Protein AF-A0A0U1QVW9-F1 (afdb_monomer)

Solvent-accessible surface area (backbone atoms only — not comparable to full-atom values): 8275 Å² total; per-residue (Å²): 130,85,82,80,73,65,95,63,54,74,68,42,51,50,37,59,76,69,67,56,40,46,52,59,38,50,49,52,47,48,41,76,74,69,36,76,34,53,50,41,41,70,47,100,80,70,44,42,22,29,34,63,78,41,46,59,57,96,91,36,74,45,45,89,80,42,68,54,53,72,65,57,38,51,53,54,52,50,52,53,41,46,51,55,50,50,52,47,40,76,78,56,60,67,62,90,87,58,56,83,48,62,66,55,101,85,62,78,51,73,65,58,49,52,53,44,53,50,52,43,48,53,40,47,77,71,66,53,56,80,92,76,51,75,91,66,131

Mean predicted aligned error: 11.58 Å

Secondary structure (DSSP, 8-state):
------SS-HHHHHHHHTT--HHHHHHHHHHHHH--EEEEEE-TTS-EEEETTB-EETTEE--TT-B--HHHHHHHHHHHHHHHHHHHHHHSPPPTTSGGGS--TTPPPHHHHHHHHHHHHHHHHTT--GGGS-S--

Structure (mmCIF, N/CA/C/O backbone):
data_AF-A0A0U1QVW9-F1
#
_entry.id   AF-A0A0U1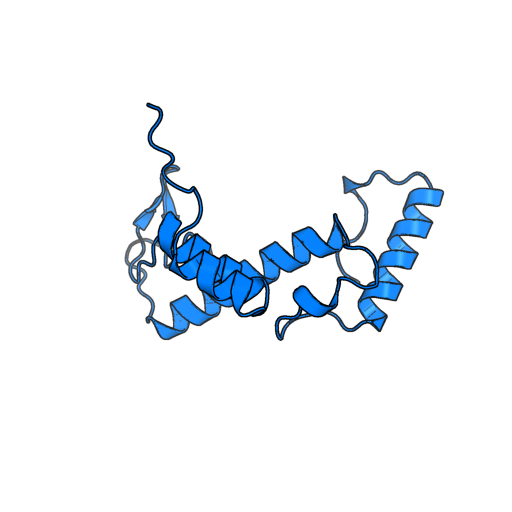QVW9-F1
#
loop_
_atom_site.group_PDB
_atom_site.id
_atom_site.type_symbol
_atom_site.label_atom_id
_atom_site.label_alt_id
_atom_site.label_comp_id
_atom_site.label_asym_id
_atom_site.label_entity_id
_atom_site.label_seq_id
_atom_site.pdbx_PDB_ins_code
_atom_site.Cartn_x
_atom_site.Cartn_y
_atom_site.Cartn_z
_atom_site.occupancy
_atom_site.B_iso_or_equiv
_atom_site.auth_seq_id
_atom_site.auth_comp_id
_atom_site.auth_asym_id
_atom_site.auth_atom_id
_atom_site.pdbx_PDB_model_num
ATOM 1 N N . MET A 1 1 ? 13.218 33.170 0.269 1.00 35.12 1 MET A N 1
ATOM 2 C CA . MET A 1 1 ? 13.861 31.841 0.234 1.00 35.12 1 MET A CA 1
ATOM 3 C C . MET A 1 1 ? 12.756 30.802 0.249 1.00 35.12 1 MET A C 1
ATOM 5 O O . MET A 1 1 ? 11.995 30.773 1.208 1.00 35.12 1 MET A O 1
ATOM 9 N N . ALA A 1 2 ? 12.582 30.040 -0.831 1.00 43.66 2 ALA A N 1
ATOM 10 C CA . ALA A 1 2 ? 11.615 28.948 -0.838 1.00 43.66 2 ALA A CA 1
ATOM 11 C C . ALA A 1 2 ? 12.088 27.888 0.167 1.00 43.66 2 ALA A C 1
ATOM 13 O O . ALA A 1 2 ? 13.219 27.420 0.078 1.00 43.66 2 ALA A O 1
ATOM 14 N N . SER A 1 3 ? 11.252 27.558 1.151 1.00 46.62 3 SER A N 1
ATOM 15 C CA . SER A 1 3 ? 11.508 26.444 2.060 1.00 46.62 3 SER A CA 1
ATOM 16 C C . SER A 1 3 ? 11.512 25.159 1.232 1.00 46.62 3 SER A C 1
ATOM 18 O O . SER A 1 3 ? 10.461 24.692 0.798 1.00 46.62 3 SER A O 1
ATOM 20 N N . THR A 1 4 ? 12.690 24.595 0.975 1.00 48.53 4 THR A N 1
ATOM 21 C CA . THR A 1 4 ? 12.851 23.240 0.442 1.00 48.53 4 THR A CA 1
ATOM 22 C C . THR A 1 4 ? 12.459 22.247 1.534 1.00 48.53 4 THR A C 1
ATOM 24 O O . THR A 1 4 ? 13.296 21.585 2.135 1.00 48.53 4 THR A O 1
ATOM 27 N N . LYS A 1 5 ? 11.156 22.137 1.821 1.00 55.84 5 LYS A N 1
ATOM 28 C CA . LYS A 1 5 ? 10.619 20.925 2.444 1.00 55.84 5 LYS A CA 1
ATOM 29 C C . LYS A 1 5 ? 10.899 19.793 1.462 1.00 55.84 5 LYS A C 1
ATOM 31 O O . LYS A 1 5 ? 10.239 19.697 0.427 1.00 55.84 5 LYS A O 1
ATOM 36 N N . THR A 1 6 ? 11.920 18.988 1.730 1.00 60.12 6 THR A N 1
ATOM 37 C CA . THR A 1 6 ? 12.194 17.783 0.949 1.00 60.12 6 THR A CA 1
ATOM 38 C C . THR A 1 6 ? 10.923 16.933 0.921 1.00 60.12 6 THR A C 1
ATOM 40 O O . THR A 1 6 ? 10.310 16.667 1.953 1.00 60.12 6 THR A O 1
ATOM 43 N N . LYS A 1 7 ? 10.470 16.557 -0.283 1.00 74.75 7 LYS A N 1
ATOM 44 C CA . LYS A 1 7 ? 9.241 15.763 -0.479 1.00 74.75 7 LYS A CA 1
ATOM 45 C C . LYS A 1 7 ? 9.346 14.353 0.131 1.00 74.75 7 LYS A C 1
ATOM 47 O O . LYS A 1 7 ? 8.317 13.723 0.383 1.00 74.75 7 LYS A O 1
ATOM 52 N N . ILE A 1 8 ? 10.582 13.916 0.379 1.00 85.50 8 ILE A N 1
ATOM 53 C CA . ILE A 1 8 ? 11.006 12.627 0.925 1.00 85.50 8 ILE A CA 1
ATOM 54 C C . ILE A 1 8 ? 11.590 12.860 2.329 1.00 85.50 8 ILE A C 1
ATOM 56 O O . ILE A 1 8 ? 12.373 13.797 2.519 1.00 85.50 8 ILE A O 1
ATOM 60 N N . SER A 1 9 ? 11.185 12.049 3.309 1.00 92.19 9 SER A N 1
ATOM 61 C CA . SER A 1 9 ? 11.683 12.135 4.687 1.00 92.19 9 SER A CA 1
ATOM 62 C C . SER A 1 9 ? 13.094 11.563 4.835 1.00 92.19 9 SER A C 1
ATOM 64 O O . SER A 1 9 ? 13.591 10.840 3.971 1.00 92.19 9 SER A O 1
ATOM 66 N N . ALA A 1 10 ? 13.732 11.840 5.976 1.00 92.06 10 ALA A N 1
ATOM 67 C CA . ALA A 1 10 ? 15.014 11.231 6.324 1.00 92.06 10 ALA A CA 1
ATOM 68 C C . ALA A 1 10 ? 14.927 9.698 6.451 1.00 92.06 10 ALA A C 1
ATOM 70 O O . ALA A 1 10 ? 15.887 9.012 6.113 1.00 92.06 10 ALA A O 1
ATOM 71 N N . ALA A 1 11 ? 13.782 9.160 6.893 1.00 91.69 11 ALA A N 1
ATOM 72 C CA . ALA A 1 11 ? 13.568 7.719 7.011 1.00 91.69 11 ALA A CA 1
ATOM 73 C C . ALA A 1 11 ? 13.512 7.054 5.630 1.00 91.69 11 ALA A C 1
ATOM 75 O O . ALA A 1 11 ? 14.258 6.112 5.372 1.00 91.69 11 ALA A O 1
ATOM 76 N N . VAL A 1 12 ? 12.706 7.598 4.713 1.00 92.25 12 VAL A N 1
ATOM 77 C CA . VAL A 1 12 ? 12.627 7.095 3.333 1.00 92.25 12 VAL A CA 1
ATOM 78 C C . VAL A 1 12 ? 13.982 7.225 2.631 1.00 92.25 12 VAL A C 1
ATOM 80 O O . VAL A 1 12 ? 14.425 6.282 1.983 1.00 92.25 12 VAL A O 1
ATOM 83 N N . LEU A 1 13 ? 14.688 8.349 2.806 1.00 89.69 13 LEU A N 1
ATOM 84 C CA . LEU A 1 13 ? 16.032 8.529 2.248 1.00 89.69 13 LEU A CA 1
ATOM 85 C C . LEU A 1 13 ? 17.032 7.501 2.801 1.00 89.69 13 LEU A C 1
ATOM 87 O O . LEU A 1 13 ? 17.837 6.964 2.044 1.00 89.69 13 LEU A O 1
ATOM 91 N N . GLY A 1 14 ? 16.967 7.203 4.100 1.00 86.00 14 GLY A N 1
ATOM 92 C CA . GLY A 1 14 ? 17.799 6.177 4.727 1.00 86.00 14 GLY A CA 1
ATOM 93 C C . GLY A 1 14 ? 17.577 4.791 4.121 1.00 86.00 14 GLY A C 1
ATOM 94 O O . GLY A 1 14 ? 18.547 4.094 3.839 1.00 86.00 14 GLY A O 1
ATOM 95 N N . LEU A 1 15 ? 16.320 4.420 3.851 1.00 83.75 15 LEU A N 1
ATOM 96 C CA . LEU A 1 15 ? 15.981 3.150 3.199 1.00 83.75 15 LEU A CA 1
ATOM 97 C C . LEU A 1 15 ? 16.515 3.076 1.760 1.00 83.75 15 LEU A C 1
ATOM 99 O O . LEU A 1 15 ? 17.061 2.047 1.372 1.00 83.75 15 LEU A O 1
ATOM 103 N N . VAL A 1 16 ? 16.425 4.173 0.998 1.00 81.81 16 VAL A N 1
ATOM 104 C CA . VAL A 1 16 ? 17.002 4.256 -0.357 1.00 81.81 16 VAL A CA 1
ATOM 105 C C . VAL A 1 16 ? 18.518 4.048 -0.318 1.00 81.81 16 VAL A C 1
ATOM 107 O O . VAL A 1 16 ? 19.045 3.242 -1.078 1.00 81.81 16 VAL A O 1
ATOM 110 N N . ILE A 1 17 ? 19.224 4.733 0.590 1.00 78.31 17 ILE A N 1
ATOM 111 C CA . ILE A 1 17 ? 20.685 4.604 0.743 1.00 78.31 17 ILE A CA 1
ATOM 112 C C . ILE A 1 17 ? 21.076 3.186 1.180 1.00 78.31 17 ILE A C 1
ATOM 114 O O . ILE A 1 17 ? 22.104 2.672 0.745 1.00 78.31 17 ILE A O 1
ATOM 118 N N . ALA A 1 18 ? 20.260 2.546 2.018 1.00 77.19 18 ALA A N 1
ATOM 119 C CA . ALA A 1 18 ? 20.477 1.175 2.465 1.00 77.19 18 ALA A CA 1
ATOM 120 C C . ALA A 1 18 ? 20.222 0.119 1.371 1.00 77.19 18 ALA A C 1
ATOM 122 O O . ALA A 1 18 ? 20.526 -1.050 1.597 1.00 77.19 18 ALA A O 1
ATOM 123 N N . GLY A 1 19 ? 19.677 0.505 0.209 1.00 75.81 19 GLY A N 1
ATOM 124 C CA . GLY A 1 19 ? 19.424 -0.410 -0.905 1.00 75.81 19 GLY A CA 1
ATOM 125 C C . GLY A 1 19 ? 18.391 -1.493 -0.585 1.00 75.81 19 GLY A C 1
ATOM 126 O O . GLY A 1 19 ? 18.502 -2.610 -1.085 1.00 75.81 19 GLY A O 1
ATOM 127 N N . VAL A 1 20 ? 17.420 -1.199 0.287 1.00 77.25 20 VAL A N 1
ATOM 128 C CA . VAL A 1 20 ? 16.351 -2.153 0.625 1.00 77.25 20 VAL A CA 1
ATOM 129 C C . VAL A 1 20 ? 15.348 -2.288 -0.535 1.00 77.25 20 VAL A C 1
ATOM 131 O O . VAL A 1 20 ? 15.289 -1.399 -1.388 1.00 77.25 20 VAL A O 1
ATOM 134 N N . PRO A 1 21 ? 14.515 -3.347 -0.566 1.00 80.50 21 PRO A N 1
ATOM 135 C CA . PRO A 1 21 ? 13.541 -3.541 -1.639 1.00 80.50 21 PRO A CA 1
ATOM 136 C C . PRO A 1 21 ? 12.579 -2.358 -1.812 1.00 80.50 21 PRO A C 1
ATOM 138 O O . PRO A 1 21 ? 12.159 -1.729 -0.830 1.00 80.50 21 PRO A O 1
ATOM 141 N N . ALA A 1 22 ? 12.162 -2.103 -3.057 1.00 83.44 22 ALA A N 1
ATOM 142 C CA . ALA A 1 22 ? 11.247 -1.013 -3.402 1.00 83.44 22 ALA A CA 1
ATOM 143 C C . ALA A 1 22 ? 9.933 -1.039 -2.596 1.00 83.44 22 ALA A C 1
ATOM 145 O O . ALA A 1 22 ? 9.433 0.018 -2.210 1.00 83.44 22 ALA A O 1
ATOM 146 N N . SER A 1 23 ? 9.403 -2.226 -2.275 1.00 82.75 23 SER A N 1
ATOM 147 C CA . SER A 1 23 ? 8.178 -2.389 -1.474 1.00 82.75 23 SER A CA 1
ATOM 148 C C . SER A 1 23 ? 8.321 -1.849 -0.052 1.00 82.75 23 SER A C 1
ATOM 150 O O . SER A 1 23 ? 7.389 -1.242 0.478 1.00 82.75 23 SER A O 1
ATOM 152 N N . ILE A 1 24 ? 9.504 -1.976 0.5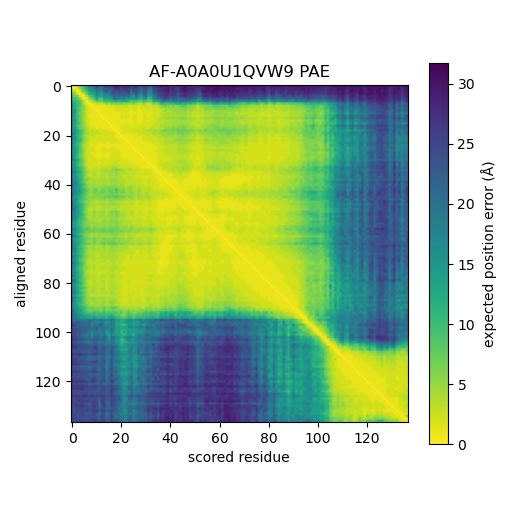53 1.00 84.69 24 ILE A N 1
ATOM 153 C CA . ILE A 1 24 ? 9.788 -1.453 1.893 1.00 84.69 24 ILE A CA 1
ATOM 154 C C . ILE A 1 24 ? 9.919 0.073 1.860 1.00 84.69 24 ILE A C 1
ATOM 156 O O . ILE A 1 24 ? 9.357 0.758 2.717 1.00 84.69 24 ILE A O 1
ATOM 160 N N . ILE A 1 25 ? 10.595 0.616 0.842 1.00 88.94 25 ILE A N 1
ATOM 161 C CA . ILE A 1 25 ? 10.715 2.068 0.627 1.00 88.94 25 ILE A CA 1
ATOM 162 C C . ILE A 1 25 ? 9.327 2.684 0.417 1.00 88.94 25 ILE A C 1
ATOM 164 O O . ILE A 1 25 ? 8.973 3.667 1.075 1.00 88.94 25 ILE A O 1
ATOM 168 N N . LEU A 1 26 ? 8.526 2.083 -0.468 1.00 89.62 26 LEU A N 1
ATOM 169 C CA . LEU A 1 26 ? 7.166 2.519 -0.760 1.00 89.62 26 LEU A CA 1
ATOM 170 C C . LEU A 1 26 ? 6.287 2.433 0.488 1.00 89.62 26 LEU A C 1
ATOM 172 O O . LEU A 1 26 ? 5.576 3.385 0.796 1.00 89.62 26 LEU A O 1
ATOM 176 N N . SER A 1 27 ? 6.368 1.339 1.249 1.00 89.69 27 SER A N 1
ATOM 177 C CA . SER A 1 27 ? 5.574 1.189 2.466 1.00 89.69 27 SER A CA 1
ATOM 178 C C . SER A 1 27 ? 5.901 2.258 3.513 1.00 89.69 27 SER A C 1
ATOM 180 O O . SER A 1 27 ? 4.976 2.835 4.081 1.00 89.69 27 SER A O 1
ATOM 182 N N . GLN A 1 28 ? 7.179 2.588 3.733 1.00 91.56 28 GLN A N 1
ATOM 183 C CA . GLN A 1 28 ? 7.560 3.685 4.633 1.00 91.56 28 GLN A CA 1
ATOM 184 C C . GLN A 1 28 ? 7.027 5.032 4.131 1.00 91.56 28 GLN A C 1
ATOM 186 O O . GLN A 1 28 ? 6.484 5.816 4.907 1.00 91.56 28 GLN A O 1
ATOM 191 N N . PHE A 1 29 ? 7.156 5.303 2.830 1.00 93.00 29 PHE A N 1
ATOM 192 C CA . PHE A 1 29 ? 6.661 6.545 2.243 1.00 93.00 29 PHE A CA 1
ATOM 193 C C . PHE A 1 29 ? 5.144 6.686 2.403 1.00 93.00 29 PHE A C 1
ATOM 195 O O . PHE A 1 29 ? 4.668 7.735 2.836 1.00 93.00 29 PHE A O 1
ATOM 202 N N . LEU A 1 30 ? 4.382 5.638 2.084 1.00 92.00 30 LEU A N 1
ATOM 203 C CA . LEU A 1 30 ? 2.928 5.659 2.199 1.00 92.00 30 LEU A CA 1
ATOM 204 C C . LEU A 1 30 ? 2.488 5.803 3.664 1.00 92.00 30 LEU A C 1
ATOM 206 O O . LEU A 1 30 ? 1.530 6.525 3.931 1.00 92.00 30 LEU A O 1
ATOM 210 N N . ASP A 1 31 ? 3.199 5.197 4.622 1.00 91.88 31 ASP A N 1
ATOM 211 C CA . ASP A 1 31 ? 2.893 5.363 6.051 1.00 91.88 31 ASP A CA 1
ATOM 212 C C . ASP A 1 31 ? 2.929 6.833 6.478 1.00 91.88 31 ASP A C 1
ATOM 214 O O . ASP A 1 31 ? 2.029 7.321 7.158 1.00 91.88 31 ASP A O 1
ATOM 218 N N . GLU A 1 32 ? 3.931 7.573 6.005 1.00 92.38 32 GLU A N 1
ATOM 219 C CA . GLU A 1 32 ? 4.084 8.994 6.314 1.00 92.38 32 GLU A CA 1
ATOM 220 C C . GLU A 1 32 ? 3.033 9.882 5.646 1.00 92.38 32 GLU A C 1
ATOM 222 O O . GLU A 1 32 ? 2.713 10.955 6.165 1.00 92.38 32 GLU A O 1
ATOM 227 N N . LYS A 1 33 ? 2.538 9.491 4.466 1.00 89.25 33 LYS A N 1
ATOM 228 C CA . LYS A 1 33 ? 1.581 10.301 3.698 1.00 89.25 33 LYS A CA 1
ATOM 229 C C . LYS A 1 33 ? 0.135 10.028 4.075 1.00 89.25 33 LYS A C 1
ATOM 231 O O . LYS A 1 33 ? -0.667 10.959 4.087 1.00 89.25 33 LYS A O 1
ATOM 236 N N . GLU A 1 34 ? -0.189 8.781 4.374 1.00 86.81 34 GLU A N 1
ATOM 237 C CA . GLU A 1 34 ? -1.569 8.321 4.525 1.00 86.81 34 GLU A CA 1
ATOM 238 C C . GLU A 1 34 ? -1.891 7.911 5.969 1.00 86.81 34 GLU A C 1
ATOM 240 O O . GLU A 1 34 ? -3.050 7.974 6.392 1.00 86.81 34 GLU A O 1
ATOM 245 N N . GLY A 1 35 ? -0.867 7.572 6.759 1.00 90.94 35 GLY A N 1
ATOM 246 C CA . GLY A 1 35 ? -1.009 7.015 8.101 1.00 90.94 35 GLY A CA 1
ATOM 247 C C . GLY A 1 35 ? -1.494 5.564 8.088 1.00 90.94 35 GLY A C 1
ATOM 248 O O . GLY A 1 35 ? -1.672 4.948 7.042 1.00 90.94 35 GLY A O 1
ATOM 249 N N . ASN A 1 36 ? -1.738 5.004 9.273 1.00 94.31 36 ASN A N 1
ATOM 250 C CA . ASN A 1 36 ? -2.270 3.649 9.410 1.00 94.31 36 ASN A CA 1
ATOM 251 C C . ASN A 1 36 ? -3.325 3.595 10.527 1.00 94.31 36 ASN A C 1
ATOM 253 O O . ASN A 1 36 ? -3.016 3.809 11.701 1.00 94.31 36 ASN A O 1
ATOM 257 N N . ARG A 1 37 ? 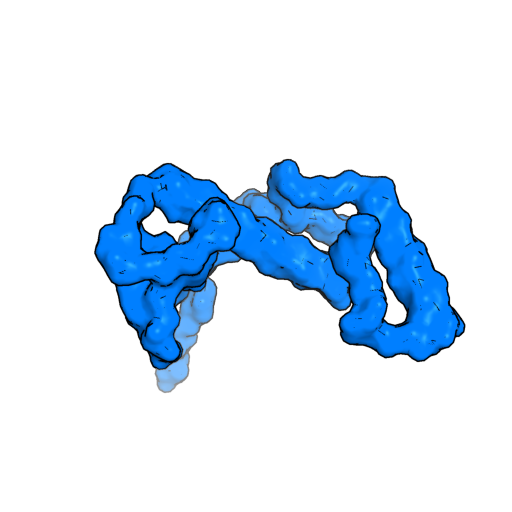-4.594 3.357 10.168 1.00 95.94 37 ARG A N 1
ATOM 258 C CA . ARG A 1 37 ? -5.742 3.396 11.091 1.00 95.94 37 ARG A CA 1
ATOM 259 C C . ARG A 1 37 ? -6.372 2.021 11.265 1.00 95.94 37 ARG A C 1
ATOM 261 O O . ARG A 1 37 ? -6.981 1.482 10.351 1.00 95.94 37 ARG A O 1
ATOM 268 N N . LEU A 1 38 ? -6.328 1.500 12.488 1.00 98.00 38 LEU A N 1
ATOM 269 C CA . LEU A 1 38 ? -6.879 0.178 12.814 1.00 98.00 38 LEU A CA 1
ATOM 270 C C . LEU A 1 38 ? -8.412 0.112 12.801 1.00 98.00 38 LEU A C 1
ATOM 272 O O . LEU A 1 38 ? -8.968 -0.979 12.849 1.00 98.00 38 LEU A O 1
ATOM 276 N N . THR A 1 39 ? -9.094 1.256 12.761 1.00 98.00 39 THR A N 1
ATOM 277 C CA . THR A 1 39 ? -10.558 1.355 12.722 1.00 98.00 39 THR A CA 1
ATOM 278 C C . THR A 1 39 ? -10.982 2.023 11.423 1.00 98.00 39 THR A C 1
ATOM 280 O O . THR A 1 39 ? -10.381 3.021 11.021 1.00 98.00 39 THR A O 1
ATOM 283 N N . ALA A 1 40 ? -12.036 1.498 10.798 1.00 98.06 40 ALA A N 1
ATOM 284 C CA . ALA A 1 40 ? -12.572 2.037 9.558 1.00 98.06 40 ALA A CA 1
ATOM 285 C C . ALA A 1 40 ? -13.008 3.507 9.696 1.00 98.06 40 ALA A C 1
ATOM 287 O O . ALA A 1 40 ? -13.632 3.905 10.684 1.00 98.06 40 ALA A O 1
ATOM 288 N N . TYR A 1 41 ? -12.708 4.300 8.674 1.00 96.81 41 TYR A N 1
ATOM 289 C CA . TYR A 1 41 ? -13.003 5.724 8.561 1.00 96.81 41 TYR A CA 1
ATOM 290 C C . TYR A 1 41 ? -13.550 6.041 7.165 1.00 96.81 41 TYR A C 1
ATOM 292 O O . TYR A 1 41 ? -13.376 5.259 6.237 1.00 96.81 41 TYR A O 1
ATOM 300 N N . LEU A 1 42 ? -14.225 7.183 7.020 1.00 96.94 42 LEU A N 1
ATOM 301 C CA . LEU A 1 42 ? -14.581 7.706 5.703 1.00 96.94 42 LEU A CA 1
ATOM 302 C C . LEU A 1 42 ? -13.392 8.473 5.135 1.00 96.94 42 LEU A C 1
ATOM 304 O O . LEU A 1 42 ? -12.849 9.359 5.802 1.00 96.94 42 LEU A O 1
ATOM 308 N N . ASP A 1 43 ? -12.986 8.122 3.923 1.00 94.25 43 ASP A N 1
ATOM 309 C CA . ASP A 1 43 ? -11.994 8.890 3.181 1.00 94.25 43 ASP A CA 1
ATOM 310 C C . ASP A 1 43 ? -12.581 10.198 2.607 1.00 94.25 43 ASP A C 1
ATOM 312 O O . ASP A 1 43 ? -13.755 10.528 2.799 1.00 94.25 43 ASP A O 1
ATOM 316 N N . GLY A 1 44 ? -11.763 10.960 1.872 1.00 93.19 44 GLY A N 1
ATOM 317 C CA . GLY A 1 44 ? -12.188 12.219 1.243 1.00 93.19 44 GLY A CA 1
ATOM 318 C C . GLY A 1 44 ? -13.278 12.073 0.171 1.00 93.19 44 GLY A C 1
ATOM 319 O O . GLY A 1 44 ? -13.812 13.082 -0.284 1.00 93.19 44 GLY A O 1
ATOM 320 N N . LYS A 1 45 ? -13.618 10.842 -0.234 1.00 95.69 45 LYS A N 1
ATOM 321 C CA . LYS A 1 45 ? -14.679 10.509 -1.192 1.00 95.69 45 LYS A CA 1
ATOM 322 C C . LYS A 1 45 ? -15.885 9.835 -0.523 1.00 95.69 45 LYS A C 1
ATOM 324 O O . LYS A 1 45 ? -16.783 9.383 -1.227 1.00 95.69 45 LYS A O 1
ATOM 329 N N . ASN A 1 46 ? -15.945 9.808 0.811 1.00 96.12 46 ASN A N 1
ATOM 330 C CA . ASN A 1 46 ? -16.976 9.121 1.596 1.00 96.12 46 ASN A CA 1
ATOM 331 C C . ASN A 1 46 ? -17.025 7.598 1.370 1.00 96.12 46 ASN A C 1
ATOM 333 O O . ASN A 1 46 ? -18.089 6.987 1.492 1.00 96.12 46 ASN A O 1
ATOM 337 N N . ILE A 1 47 ? -15.884 6.973 1.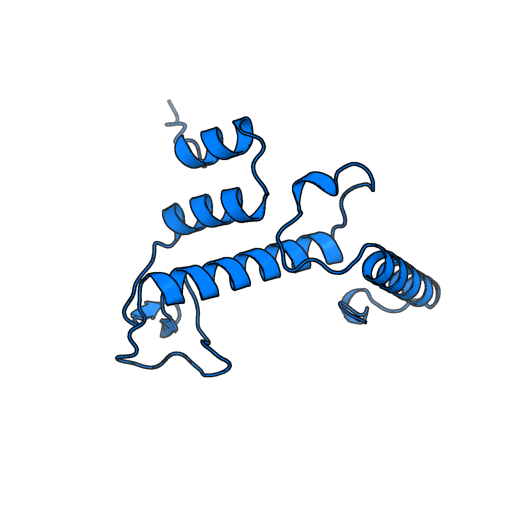072 1.00 97.00 47 ILE A N 1
ATOM 338 C CA . ILE A 1 47 ? -15.749 5.516 0.999 1.00 97.00 47 ILE A CA 1
ATOM 339 C C . ILE A 1 47 ? -15.226 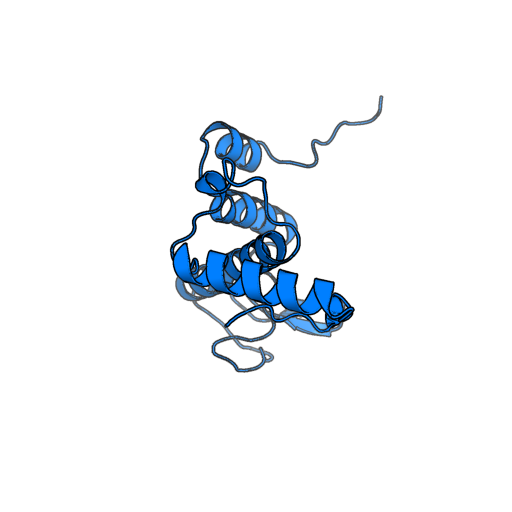5.011 2.345 1.00 97.00 47 ILE A C 1
ATOM 341 O O . ILE A 1 47 ? -14.369 5.638 2.970 1.00 97.00 47 ILE A O 1
ATOM 345 N N . TRP A 1 48 ? -15.785 3.896 2.825 1.00 98.00 48 TRP A N 1
ATOM 346 C CA . TRP A 1 48 ? -15.285 3.233 4.026 1.00 98.00 48 TRP A CA 1
ATOM 347 C C . TRP A 1 48 ? -13.921 2.609 3.748 1.00 98.00 48 TRP A C 1
ATOM 349 O O . TRP A 1 48 ? -13.781 1.760 2.869 1.00 98.00 48 TRP A O 1
ATOM 359 N N . THR A 1 49 ? -12.948 3.023 4.548 1.00 97.12 49 THR A N 1
ATOM 360 C CA . THR A 1 49 ? -11.529 2.762 4.338 1.00 97.12 49 THR A CA 1
ATOM 361 C C . THR A 1 49 ? -10.865 2.413 5.669 1.00 97.12 49 THR A C 1
ATOM 363 O O . THR A 1 49 ? -11.281 2.904 6.717 1.00 97.12 49 THR A O 1
ATOM 366 N N . ILE A 1 50 ? -9.856 1.545 5.672 1.00 97.75 50 ILE A N 1
ATOM 367 C CA . ILE A 1 50 ? -9.135 1.108 6.879 1.00 97.75 50 ILE A CA 1
ATOM 368 C C . ILE A 1 50 ? -7.635 0.969 6.598 1.00 97.75 50 ILE A C 1
ATOM 370 O O . ILE A 1 50 ? -7.204 1.014 5.447 1.00 97.75 50 ILE A O 1
ATOM 374 N N . CYS A 1 51 ? -6.839 0.814 7.655 1.00 96.56 51 CYS A N 1
ATOM 375 C CA . CYS A 1 51 ? -5.386 0.737 7.605 1.00 96.56 51 CYS A CA 1
ATOM 376 C C . CYS A 1 51 ? -4.822 1.960 6.877 1.00 96.56 51 CYS A C 1
ATOM 378 O O . CYS A 1 51 ? -4.997 3.086 7.355 1.00 96.56 51 CYS A O 1
ATOM 380 N N . ARG A 1 52 ? -4.201 1.743 5.720 1.00 94.25 52 ARG A N 1
ATOM 381 C CA . ARG A 1 52 ? -3.615 2.768 4.871 1.00 94.25 52 ARG A CA 1
ATOM 382 C C . ARG A 1 52 ? -4.366 2.854 3.541 1.00 94.25 52 ARG A C 1
ATOM 384 O O . ARG A 1 52 ? -3.878 2.407 2.517 1.00 94.25 52 ARG A O 1
ATOM 391 N N . GLY A 1 53 ? -5.608 3.330 3.565 1.00 93.38 53 GLY A N 1
ATOM 392 C CA . GLY A 1 53 ? -6.352 3.521 2.314 1.00 93.38 53 GLY A CA 1
ATOM 393 C C . GLY A 1 53 ? -7.081 2.284 1.764 1.00 93.38 53 GLY A C 1
ATOM 394 O O . GLY A 1 53 ? -7.690 2.369 0.701 1.00 93.38 53 GLY A O 1
ATOM 395 N N . VAL A 1 54 ? -7.103 1.158 2.485 1.00 94.50 54 VAL A N 1
ATOM 396 C CA . VAL A 1 54 ? -7.700 -0.100 2.004 1.00 94.50 54 VAL A CA 1
ATOM 397 C C . VAL A 1 54 ? -9.229 -0.044 2.047 1.00 94.50 54 VAL A C 1
ATOM 399 O O . VAL A 1 54 ? -9.811 0.248 3.091 1.00 94.50 54 VAL A O 1
ATOM 402 N N . THR A 1 55 ? -9.888 -0.381 0.934 1.00 96.19 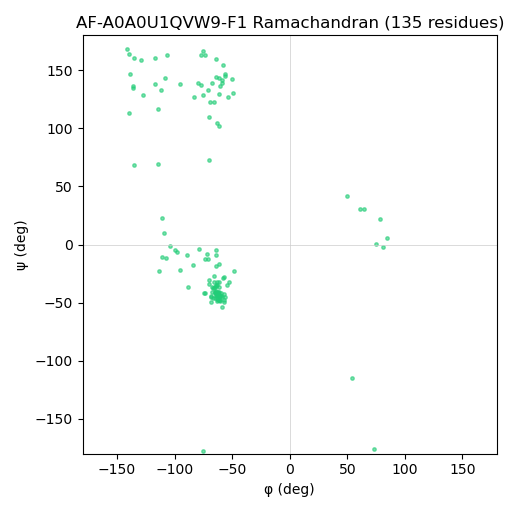55 THR A N 1
ATOM 403 C CA . THR A 1 55 ? -11.365 -0.388 0.806 1.00 96.19 55 THR A CA 1
ATOM 404 C C . THR A 1 55 ? -11.974 -1.793 0.762 1.00 96.19 55 THR A C 1
ATOM 406 O O . THR A 1 55 ? -13.191 -1.953 0.911 1.00 96.19 55 THR A O 1
ATOM 409 N N . ARG A 1 56 ? -11.144 -2.833 0.599 1.00 95.31 56 ARG A N 1
ATOM 410 C CA . ARG A 1 56 ? -11.548 -4.244 0.659 1.00 95.31 56 ARG A CA 1
ATOM 411 C C . ARG A 1 56 ? -10.550 -5.056 1.472 1.00 95.31 56 ARG A C 1
ATOM 413 O O . ARG A 1 56 ? -9.355 -4.942 1.259 1.00 95.31 56 ARG A O 1
ATOM 420 N N . VAL A 1 57 ? -11.040 -5.910 2.361 1.00 95.12 57 VAL A N 1
ATOM 421 C CA . VAL A 1 57 ? -10.219 -6.809 3.184 1.00 95.12 57 VAL A CA 1
ATOM 422 C C . VAL A 1 57 ? -10.755 -8.223 3.004 1.00 95.12 57 VAL A C 1
ATOM 424 O O . VAL A 1 57 ? -11.965 -8.435 3.102 1.00 95.12 57 VAL A O 1
ATOM 427 N N . ASP A 1 58 ? -9.875 -9.172 2.675 1.00 91.06 58 ASP A N 1
ATOM 428 C CA . ASP A 1 58 ? -10.226 -10.575 2.398 1.00 91.06 58 ASP A CA 1
ATOM 429 C C . ASP A 1 58 ? -11.385 -10.705 1.383 1.00 91.06 58 ASP A C 1
ATOM 431 O O . ASP A 1 58 ? -12.345 -11.458 1.559 1.00 91.06 58 ASP A O 1
ATOM 435 N N . GLY A 1 59 ? -11.343 -9.873 0.337 1.00 91.38 59 GLY A N 1
ATOM 436 C CA . GLY A 1 59 ? -12.351 -9.835 -0.724 1.00 91.38 59 GLY A CA 1
ATOM 437 C C . GLY A 1 59 ? -13.679 -9.168 -0.349 1.00 91.38 59 GLY A C 1
ATOM 438 O O . GLY A 1 59 ? -14.555 -9.076 -1.210 1.00 91.38 59 GLY A O 1
ATOM 439 N N . LYS A 1 60 ? -13.853 -8.653 0.875 1.00 95.25 60 LYS A N 1
ATOM 440 C CA . LYS A 1 60 ? -15.093 -8.003 1.339 1.00 95.25 60 LYS A CA 1
ATOM 441 C C . LYS A 1 60 ? -14.924 -6.486 1.474 1.00 95.25 60 LYS A C 1
ATOM 443 O O . LYS A 1 60 ? -13.860 -6.047 1.899 1.00 95.25 60 LYS A O 1
ATOM 448 N N . PRO A 1 61 ? -15.951 -5.674 1.158 1.00 97.06 61 PRO A N 1
ATOM 449 C CA . PRO A 1 61 ? -15.900 -4.233 1.390 1.00 97.06 61 PRO A CA 1
ATOM 450 C C . PRO A 1 61 ? -15.662 -3.896 2.865 1.00 97.06 61 PRO A C 1
ATOM 452 O O . PRO A 1 61 ? -16.231 -4.533 3.756 1.00 97.06 61 PRO A O 1
ATOM 455 N N . VAL A 1 62 ? -14.866 -2.860 3.118 1.00 98.06 62 VAL A N 1
ATOM 456 C CA . VAL A 1 62 ? -14.732 -2.273 4.453 1.00 98.06 62 VAL A CA 1
ATOM 457 C C . VAL A 1 62 ? -16.055 -1.609 4.837 1.00 98.06 62 VAL A C 1
ATOM 459 O O . VAL A 1 62 ? -16.724 -0.982 4.018 1.00 98.06 62 VAL A O 1
ATOM 462 N N . MET A 1 63 ? -16.459 -1.770 6.096 1.00 97.69 63 MET A N 1
ATOM 463 C CA . MET A 1 63 ? -17.738 -1.274 6.607 1.00 97.69 63 MET A CA 1
ATOM 464 C C . MET A 1 63 ? -17.542 -0.461 7.883 1.00 97.69 63 MET A C 1
ATOM 466 O O . MET A 1 63 ? -16.557 -0.628 8.608 1.00 97.69 63 MET A O 1
ATOM 470 N N . LYS A 1 64 ? -18.523 0.392 8.193 1.00 97.69 64 LYS A N 1
ATOM 471 C CA . LYS A 1 64 ? -18.568 1.154 9.445 1.00 97.69 64 LYS A CA 1
ATOM 472 C C . LYS A 1 64 ? -18.344 0.242 10.654 1.00 97.69 64 LYS A C 1
ATOM 474 O O . LYS A 1 64 ? -19.025 -0.766 10.808 1.00 97.69 64 LYS A O 1
ATOM 479 N N . GLY A 1 65 ? -17.428 0.637 11.536 1.00 96.69 65 GLY A N 1
ATOM 480 C CA . GLY A 1 65 ? -17.135 -0.095 12.771 1.00 96.69 65 GLY A CA 1
ATOM 481 C C . GLY A 1 65 ? -16.210 -1.304 12.601 1.00 96.69 65 GLY A C 1
ATOM 482 O O . GLY A 1 65 ? -15.856 -1.920 13.602 1.00 96.69 65 GLY A O 1
ATOM 483 N N . MET A 1 66 ? -15.775 -1.624 11.375 1.00 98.12 66 MET A N 1
ATOM 484 C CA . MET A 1 66 ? -14.735 -2.628 11.149 1.00 98.12 66 MET A CA 1
ATOM 485 C C . MET A 1 66 ? -13.431 -2.205 11.842 1.00 98.12 66 MET A C 1
ATOM 487 O O . MET A 1 66 ? -13.033 -1.038 11.781 1.00 98.12 66 MET A O 1
ATOM 491 N N . ARG A 1 67 ? -12.772 -3.161 12.505 1.00 98.12 67 ARG A N 1
ATOM 492 C CA . ARG A 1 67 ? -11.497 -2.966 13.200 1.00 98.12 67 ARG A CA 1
ATOM 493 C C . ARG A 1 67 ? -10.563 -4.132 12.908 1.00 98.12 67 ARG A C 1
ATOM 495 O O . ARG A 1 67 ? -10.998 -5.279 12.959 1.00 98.12 67 ARG A O 1
ATOM 502 N N . LEU A 1 68 ? -9.300 -3.836 12.636 1.00 97.94 68 LEU A N 1
ATOM 503 C CA . LEU A 1 68 ? -8.253 -4.823 12.380 1.00 97.94 68 LEU A CA 1
ATOM 504 C C . LEU A 1 68 ? -7.161 -4.742 13.446 1.00 97.94 68 LEU A C 1
ATOM 506 O O . LEU A 1 68 ? -7.043 -3.748 14.167 1.00 97.94 68 LEU A O 1
ATOM 510 N N . THR A 1 69 ? -6.373 -5.809 13.566 1.00 98.00 69 THR A N 1
ATOM 511 C CA . THR A 1 69 ? -5.138 -5.769 14.353 1.00 98.00 69 THR A CA 1
ATOM 512 C C . THR A 1 69 ? -4.042 -5.050 13.567 1.00 98.00 69 THR A C 1
ATOM 514 O O . THR A 1 69 ? -4.146 -4.878 12.348 1.00 98.00 69 THR A O 1
ATOM 517 N N . ALA A 1 70 ? -2.984 -4.622 14.258 1.00 96.25 70 ALA A N 1
ATOM 518 C CA . ALA A 1 70 ? -1.836 -4.004 13.599 1.00 96.25 70 ALA A CA 1
ATOM 519 C C . ALA A 1 70 ? -1.169 -4.976 12.616 1.00 96.25 70 ALA A C 1
ATOM 521 O O . ALA A 1 70 ? -0.782 -4.577 11.520 1.00 96.25 70 ALA A O 1
ATOM 522 N N . GLU A 1 71 ? -1.119 -6.259 12.972 1.00 96.56 71 GLU A N 1
ATOM 523 C CA . GLU A 1 71 ? -0.549 -7.329 12.158 1.00 96.56 71 GLU A CA 1
ATOM 524 C C . GLU A 1 71 ? -1.355 -7.526 10.874 1.00 96.56 71 GLU A C 1
ATOM 526 O O . GLU A 1 71 ? -0.773 -7.539 9.792 1.00 96.56 71 GLU A O 1
ATOM 531 N N . LYS A 1 72 ? -2.693 -7.577 10.962 1.00 96.88 72 LYS A N 1
ATOM 532 C CA . LYS A 1 72 ? -3.534 -7.694 9.764 1.00 96.88 72 LYS A CA 1
ATOM 533 C C . LYS A 1 72 ? -3.441 -6.447 8.887 1.00 96.88 72 LYS A C 1
ATOM 535 O O . LYS A 1 72 ? -3.406 -6.585 7.671 1.00 96.88 72 LYS A O 1
ATOM 540 N N . CYS A 1 73 ? -3.346 -5.246 9.470 1.00 96.62 73 CYS A N 1
ATOM 541 C CA . CYS A 1 73 ? -3.068 -4.042 8.684 1.00 96.62 73 CYS A CA 1
ATOM 542 C C . CYS A 1 73 ? -1.706 -4.113 7.981 1.00 96.62 73 CYS A C 1
ATOM 544 O O . CYS A 1 73 ? -1.603 -3.718 6.828 1.00 96.62 73 CYS A O 1
ATOM 546 N N . SER A 1 74 ? -0.669 -4.630 8.643 1.00 93.31 74 SER A N 1
ATOM 547 C CA . SER A 1 74 ? 0.651 -4.814 8.032 1.00 93.31 74 SER A CA 1
ATOM 548 C C . SER A 1 74 ? 0.596 -5.766 6.833 1.00 93.31 74 SER A C 1
ATOM 550 O O . SER A 1 74 ? 1.126 -5.448 5.772 1.00 93.31 74 SER A O 1
ATOM 552 N N . GLU A 1 75 ? -0.112 -6.891 6.975 1.00 92.94 75 GLU A N 1
ATOM 553 C CA . GLU A 1 75 ? -0.322 -7.876 5.909 1.00 92.94 75 GLU A CA 1
ATOM 554 C C . GLU A 1 75 ? -1.012 -7.257 4.686 1.00 92.94 75 GLU A C 1
ATOM 556 O O . GLU A 1 75 ? -0.477 -7.322 3.580 1.00 92.94 75 GLU A O 1
ATOM 561 N N . VAL A 1 76 ? -2.165 -6.602 4.879 1.00 93.94 76 VAL A N 1
ATOM 562 C CA . VAL A 1 76 ? -2.902 -5.996 3.755 1.00 93.94 76 VAL A CA 1
ATOM 563 C C . VAL A 1 76 ? -2.136 -4.825 3.141 1.00 93.94 76 VAL A C 1
ATOM 565 O O . VAL A 1 76 ? -2.122 -4.686 1.926 1.00 93.94 76 VAL A O 1
ATOM 568 N N . ASN A 1 77 ? -1.438 -4.017 3.946 1.00 92.75 77 ASN A N 1
ATOM 569 C CA . ASN A 1 77 ? -0.643 -2.899 3.436 1.00 92.75 77 ASN A CA 1
ATOM 570 C C . ASN A 1 77 ? 0.549 -3.388 2.599 1.00 92.75 77 ASN A C 1
ATOM 572 O O . ASN A 1 77 ? 0.888 -2.752 1.603 1.00 92.75 77 ASN A O 1
ATOM 576 N N . LYS A 1 78 ? 1.189 -4.500 2.996 1.00 88.75 78 LYS A N 1
ATOM 577 C CA . LYS A 1 78 ? 2.257 -5.126 2.204 1.00 88.75 78 LYS A CA 1
ATOM 578 C C . LYS A 1 78 ? 1.707 -5.616 0.867 1.00 88.75 78 LYS A C 1
ATOM 580 O O . LYS A 1 78 ? 2.268 -5.266 -0.164 1.00 88.75 78 LYS A O 1
ATOM 585 N N . LEU A 1 79 ? 0.582 -6.330 0.884 1.00 87.38 79 LEU A N 1
ATOM 586 C CA . LEU A 1 79 ? -0.052 -6.831 -0.334 1.00 87.38 79 LEU A CA 1
ATOM 587 C C . LEU A 1 79 ? -0.420 -5.703 -1.312 1.00 87.38 79 LEU A C 1
ATOM 589 O O . LEU A 1 79 ? -0.131 -5.804 -2.498 1.00 87.38 79 LEU A O 1
ATOM 593 N N . GLU A 1 80 ? -1.015 -4.611 -0.827 1.00 88.62 80 GLU A N 1
ATOM 594 C CA . GLU A 1 80 ? -1.358 -3.461 -1.676 1.00 88.62 80 GLU A CA 1
ATOM 595 C C . GLU A 1 80 ? -0.113 -2.784 -2.270 1.00 88.62 80 GLU A C 1
ATOM 597 O O . GLU A 1 80 ? -0.109 -2.424 -3.448 1.00 88.62 80 GLU A O 1
ATOM 602 N N . ALA A 1 81 ? 0.964 -2.640 -1.488 1.00 87.25 81 ALA A N 1
ATOM 603 C CA . ALA A 1 81 ? 2.226 -2.086 -1.981 1.00 87.25 81 ALA A CA 1
ATOM 604 C C . ALA A 1 81 ? 2.875 -2.990 -3.043 1.00 87.25 81 ALA A C 1
ATOM 606 O O . ALA A 1 81 ? 3.361 -2.489 -4.058 1.00 87.25 81 ALA A O 1
ATOM 607 N N . ASP A 1 82 ? 2.846 -4.306 -2.828 1.00 84.38 82 ASP A N 1
ATOM 608 C CA . ASP A 1 82 ? 3.352 -5.299 -3.776 1.00 84.38 82 ASP A CA 1
ATOM 609 C C . ASP A 1 82 ? 2.542 -5.273 -5.082 1.00 84.38 82 ASP A C 1
ATOM 611 O O . ASP A 1 82 ? 3.127 -5.210 -6.161 1.00 84.38 82 ASP A O 1
ATOM 615 N N . ASN A 1 83 ? 1.209 -5.202 -5.004 1.00 83.06 83 ASN A N 1
ATOM 616 C CA . ASN A 1 83 ? 0.334 -5.076 -6.175 1.00 83.06 83 ASN A CA 1
ATOM 617 C C . ASN A 1 83 ? 0.591 -3.780 -6.958 1.00 83.06 83 ASN A C 1
ATOM 619 O O . ASN A 1 83 ? 0.621 -3.791 -8.190 1.00 83.06 83 ASN A O 1
ATOM 623 N N . ALA A 1 84 ? 0.793 -2.659 -6.259 1.00 84.75 84 ALA A N 1
ATOM 624 C CA . ALA A 1 84 ? 1.097 -1.380 -6.893 1.00 84.75 84 ALA A CA 1
ATOM 625 C C . ALA A 1 84 ? 2.437 -1.424 -7.644 1.00 84.75 84 ALA A C 1
ATOM 627 O O . ALA A 1 84 ? 2.534 -0.925 -8.765 1.00 84.75 84 ALA A O 1
ATOM 628 N N . LEU A 1 85 ? 3.463 -2.044 -7.053 1.00 84.31 85 LEU A N 1
ATOM 629 C CA . LEU A 1 85 ? 4.759 -2.221 -7.706 1.00 84.31 85 LEU A CA 1
ATOM 630 C C . LEU A 1 85 ? 4.681 -3.197 -8.876 1.00 84.31 85 LEU A C 1
ATOM 632 O O . LEU A 1 85 ? 5.206 -2.881 -9.939 1.00 84.31 85 LEU A O 1
ATOM 636 N N . ALA A 1 86 ? 3.993 -4.328 -8.713 1.00 80.56 86 ALA A N 1
ATOM 637 C CA . ALA A 1 86 ? 3.772 -5.288 -9.788 1.00 80.56 86 ALA A CA 1
ATOM 638 C C . ALA A 1 86 ? 3.106 -4.612 -10.992 1.00 80.56 86 ALA A C 1
ATOM 640 O O . ALA A 1 86 ? 3.595 -4.742 -12.108 1.00 80.56 86 ALA A O 1
ATOM 641 N N . TRP A 1 87 ? 2.072 -3.797 -10.760 1.00 83.00 87 TRP A N 1
ATOM 642 C CA . TRP A 1 87 ? 1.436 -3.010 -11.816 1.00 83.00 87 TRP A CA 1
ATOM 643 C C . TRP A 1 87 ? 2.442 -2.099 -12.536 1.00 83.00 87 TRP A C 1
ATOM 645 O O . TRP A 1 87 ? 2.528 -2.131 -13.763 1.00 83.00 87 TRP A O 1
ATOM 655 N N . VAL A 1 88 ? 3.257 -1.333 -11.800 1.00 82.81 88 VAL A N 1
ATOM 656 C CA . VAL A 1 88 ? 4.275 -0.462 -12.416 1.00 82.81 88 VAL A CA 1
ATOM 657 C C . VAL A 1 88 ? 5.276 -1.268 -13.242 1.00 82.81 88 VAL A C 1
ATOM 659 O O . VAL A 1 88 ? 5.582 -0.867 -14.359 1.00 82.81 88 VAL A O 1
ATOM 662 N N . ILE A 1 89 ? 5.769 -2.395 -12.731 1.00 78.12 89 ILE A N 1
ATOM 663 C CA . ILE A 1 89 ? 6.765 -3.226 -13.421 1.00 78.12 89 ILE A CA 1
ATOM 664 C C . ILE A 1 89 ? 6.170 -3.865 -14.678 1.00 78.12 89 ILE A C 1
ATOM 666 O O . ILE A 1 89 ? 6.827 -3.898 -15.711 1.00 78.12 89 ILE A O 1
ATOM 670 N N . THR A 1 90 ? 4.926 -4.339 -14.626 1.00 71.88 90 THR A N 1
ATOM 671 C CA . THR A 1 90 ? 4.267 -4.961 -15.782 1.00 71.88 90 THR A CA 1
ATOM 672 C C . THR A 1 90 ? 4.072 -3.970 -16.931 1.00 71.88 90 THR A C 1
ATOM 674 O O . THR A 1 90 ? 4.259 -4.330 -18.091 1.00 71.88 90 THR A O 1
ATOM 677 N N . PHE A 1 91 ? 3.706 -2.721 -16.630 1.00 76.75 91 PHE A N 1
ATOM 678 C CA . PHE A 1 91 ? 3.400 -1.712 -17.653 1.00 76.75 91 PHE A CA 1
ATOM 679 C C . PHE A 1 91 ? 4.575 -0.797 -18.012 1.00 76.75 91 PHE A C 1
ATOM 681 O O . PHE A 1 91 ? 4.590 -0.206 -19.089 1.00 76.75 91 PHE A O 1
ATOM 688 N N . ASN A 1 92 ? 5.558 -0.677 -17.127 1.00 75.25 92 ASN A N 1
ATOM 689 C CA . ASN A 1 92 ? 6.791 0.066 -17.339 1.00 75.25 92 ASN A CA 1
ATOM 690 C C . ASN A 1 92 ? 7.974 -0.782 -16.849 1.00 75.25 92 ASN A C 1
ATOM 692 O O . ASN A 1 92 ? 8.591 -0.455 -15.826 1.00 75.25 92 ASN A O 1
ATOM 696 N N . PRO A 1 93 ? 8.265 -1.895 -17.546 1.00 68.19 93 PRO A N 1
ATOM 697 C CA . PRO A 1 93 ? 9.318 -2.798 -17.131 1.00 68.19 93 PRO A CA 1
ATOM 698 C C . PRO A 1 93 ? 10.653 -2.055 -17.150 1.00 68.19 93 PRO A C 1
ATOM 700 O O . PRO A 1 93 ? 10.984 -1.405 -18.150 1.00 68.19 93 PRO A O 1
ATOM 703 N N . PRO A 1 94 ? 11.433 -2.119 -16.060 1.00 63.06 94 PRO A N 1
ATOM 704 C CA . PRO A 1 94 ? 12.774 -1.579 -16.093 1.00 63.06 94 PRO A CA 1
ATOM 705 C C . PRO A 1 94 ? 13.626 -2.372 -17.100 1.00 63.06 94 PRO A C 1
ATOM 707 O O . PRO A 1 94 ? 13.311 -3.525 -17.418 1.00 63.06 94 PRO A O 1
ATOM 710 N N . PRO A 1 95 ? 14.740 -1.798 -17.584 1.00 60.72 95 PRO A N 1
ATOM 711 C CA . PRO A 1 95 ? 15.740 -2.558 -18.321 1.00 60.72 95 PRO A CA 1
ATOM 712 C C . PRO A 1 95 ? 16.125 -3.826 -17.545 1.00 60.72 95 PRO A C 1
ATOM 714 O O . PRO A 1 95 ? 16.254 -3.793 -16.321 1.00 60.72 95 PRO A O 1
ATOM 717 N N . VAL A 1 96 ? 16.350 -4.936 -18.253 1.00 53.72 96 VAL A N 1
ATOM 718 C CA . VAL A 1 96 ? 16.578 -6.291 -17.697 1.00 53.72 96 VAL A CA 1
ATOM 719 C C . VAL A 1 9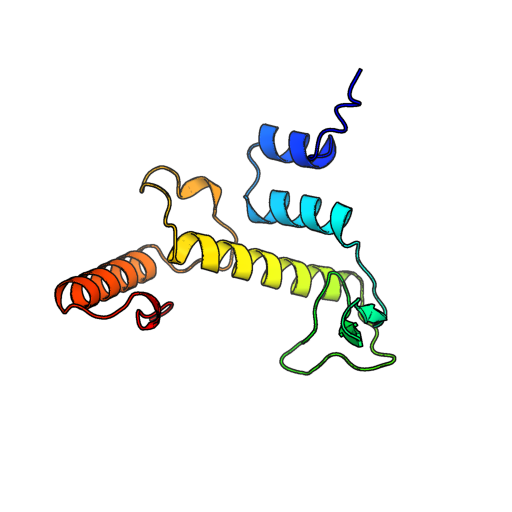6 ? 17.605 -6.387 -16.553 1.00 53.72 96 VAL A C 1
ATOM 721 O O . VAL A 1 96 ? 17.545 -7.315 -15.754 1.00 53.72 96 VAL A O 1
ATOM 724 N N . TYR A 1 97 ? 18.534 -5.434 -16.428 1.00 45.34 97 TYR A N 1
ATOM 725 C CA . TYR A 1 97 ? 19.556 -5.405 -15.375 1.00 45.34 97 TYR A CA 1
ATOM 726 C C . TYR A 1 97 ? 19.137 -4.677 -14.079 1.00 45.34 97 TYR A C 1
ATOM 728 O O . TYR A 1 97 ? 19.867 -4.738 -13.094 1.00 45.34 97 TYR A O 1
ATOM 736 N N . GLU A 1 98 ? 17.992 -3.988 -14.048 1.00 49.22 98 GLU A N 1
ATOM 737 C CA . GLU A 1 98 ? 17.519 -3.198 -12.890 1.00 49.22 98 GLU A CA 1
ATOM 738 C C . GLU A 1 98 ? 16.462 -3.932 -12.045 1.00 49.22 98 GLU A C 1
ATOM 740 O O . GLU A 1 98 ? 16.053 -3.482 -10.974 1.00 49.22 98 GLU A O 1
ATOM 745 N N . PHE A 1 99 ? 16.049 -5.107 -12.512 1.00 48.88 99 PHE A N 1
ATOM 746 C CA . PHE A 1 99 ? 15.012 -5.944 -11.919 1.00 48.88 99 PHE A CA 1
ATOM 747 C C . PHE A 1 99 ? 15.291 -6.360 -10.466 1.00 48.88 99 PHE A C 1
ATOM 749 O O . PHE A 1 99 ? 14.372 -6.520 -9.664 1.00 48.88 99 PHE A O 1
ATOM 756 N N . ALA A 1 100 ? 16.571 -6.460 -10.099 1.00 43.41 100 ALA A N 1
ATOM 757 C CA . ALA A 1 100 ? 17.020 -6.867 -8.770 1.00 43.41 100 ALA A CA 1
ATOM 758 C C . ALA A 1 100 ? 16.567 -5.928 -7.629 1.00 43.41 100 ALA A C 1
ATOM 760 O O . ALA A 1 100 ? 16.587 -6.335 -6.471 1.00 43.41 100 ALA A O 1
ATOM 761 N N . VAL A 1 101 ? 16.137 -4.695 -7.930 1.00 49.19 101 VAL A N 1
ATOM 762 C CA . VAL A 1 101 ? 15.683 -3.707 -6.927 1.00 49.19 101 VAL A CA 1
ATOM 763 C C . VAL A 1 101 ? 14.205 -3.899 -6.529 1.00 49.19 101 VAL A C 1
ATOM 765 O O . VAL A 1 101 ? 13.764 -3.417 -5.481 1.00 49.19 101 VAL A O 1
ATOM 768 N N . TYR A 1 102 ? 13.430 -4.631 -7.334 1.00 53.56 102 TYR A N 1
ATOM 769 C CA . TYR A 1 102 ? 11.968 -4.707 -7.216 1.00 53.56 102 TYR A CA 1
ATOM 770 C C . TYR A 1 102 ? 11.431 -5.925 -6.457 1.00 53.56 102 TYR A C 1
ATOM 772 O O . TYR A 1 102 ? 10.229 -6.001 -6.211 1.00 53.56 102 TYR A O 1
ATOM 780 N N . LEU A 1 103 ? 12.287 -6.871 -6.076 1.00 52.97 103 LEU A N 1
ATOM 781 C CA . LEU A 1 103 ? 11.845 -8.165 -5.561 1.00 52.97 103 LEU A CA 1
ATOM 782 C C . LEU A 1 103 ? 11.195 -8.038 -4.169 1.00 52.97 103 LEU A C 1
ATOM 784 O O . LEU A 1 103 ? 11.873 -7.793 -3.169 1.00 52.97 103 LEU A O 1
ATOM 788 N N . SER A 1 104 ? 9.877 -8.242 -4.112 1.00 51.72 104 SER A N 1
ATOM 789 C CA . SER A 1 104 ? 9.163 -8.718 -2.924 1.00 51.72 104 SER A CA 1
ATOM 790 C C . SER A 1 104 ? 8.725 -10.175 -3.115 1.00 51.72 104 SER A C 1
ATOM 792 O O . SER A 1 104 ? 8.722 -10.696 -4.227 1.00 51.72 104 SER A O 1
ATOM 794 N N . ASP A 1 105 ? 8.382 -10.850 -2.017 1.00 53.22 105 ASP A N 1
ATOM 795 C CA . ASP A 1 105 ? 8.191 -12.310 -1.941 1.00 53.22 105 ASP A CA 1
ATOM 796 C C . ASP A 1 105 ? 7.020 -12.879 -2.787 1.00 53.22 105 ASP A C 1
ATOM 798 O O . ASP A 1 105 ? 6.850 -14.094 -2.830 1.00 53.22 105 ASP A O 1
ATOM 802 N N . ASN A 1 106 ? 6.215 -12.033 -3.447 1.00 51.62 106 ASN A N 1
ATOM 803 C CA . ASN A 1 106 ? 5.026 -12.397 -4.244 1.00 51.62 106 ASN A CA 1
ATOM 804 C C . ASN A 1 106 ? 5.209 -12.173 -5.759 1.00 51.62 106 ASN A C 1
ATOM 806 O O . ASN A 1 106 ? 4.244 -11.975 -6.499 1.00 51.62 106 ASN A O 1
ATOM 810 N N . TYR A 1 107 ? 6.453 -12.157 -6.223 1.00 56.59 107 TYR A N 1
ATOM 811 C CA . TYR A 1 107 ? 6.780 -11.856 -7.607 1.00 56.59 107 TYR A CA 1
ATOM 812 C C . TYR A 1 107 ? 6.561 -13.068 -8.539 1.00 56.59 107 TYR A C 1
ATOM 814 O O . TYR A 1 107 ? 6.933 -14.179 -8.148 1.00 56.59 107 TYR A O 1
ATOM 822 N N . PRO A 1 108 ? 6.000 -12.889 -9.758 1.00 55.19 108 PRO A N 1
ATOM 823 C CA . PRO A 1 108 ? 5.969 -13.951 -10.759 1.00 55.19 108 PRO A CA 1
ATOM 824 C C . PRO A 1 108 ? 7.393 -14.434 -11.034 1.00 55.19 108 PRO A C 1
ATOM 826 O O . PRO A 1 108 ? 8.350 -13.657 -11.004 1.00 55.19 108 PRO A O 1
ATOM 829 N N . SER A 1 109 ? 7.552 -15.723 -11.293 1.00 63.41 109 SER A N 1
ATOM 830 C CA . SER A 1 109 ? 8.838 -16.276 -11.702 1.00 63.41 109 SER A CA 1
ATOM 831 C C . SER A 1 109 ? 9.348 -15.591 -12.977 1.00 63.41 109 SER A C 1
ATOM 833 O O . SER A 1 109 ? 8.570 -15.102 -13.797 1.00 63.41 109 SER A O 1
ATOM 835 N N . ASN A 1 110 ? 10.669 -15.586 -13.180 1.00 60.44 110 ASN A N 1
ATOM 836 C CA . ASN A 1 110 ? 11.271 -15.048 -14.410 1.00 60.44 110 ASN A CA 1
ATOM 837 C C . ASN A 1 110 ? 10.654 -15.666 -15.677 1.00 60.44 110 ASN A C 1
ATOM 839 O O . ASN A 1 110 ? 10.514 -14.988 -16.687 1.00 60.44 110 ASN A O 1
ATOM 843 N N . GLU A 1 111 ? 10.241 -16.930 -15.595 1.00 69.62 111 GLU A N 1
ATOM 844 C CA . GLU A 1 111 ? 9.569 -17.643 -16.677 1.00 69.62 111 GLU A CA 1
ATOM 845 C C . GLU A 1 111 ? 8.181 -17.059 -16.983 1.00 69.62 111 GLU A C 1
ATOM 847 O O . GLU A 1 111 ? 7.872 -16.789 -18.141 1.00 69.62 111 GLU A O 1
ATOM 852 N N . GLU A 1 112 ? 7.367 -16.779 -15.962 1.00 62.53 112 GLU A N 1
ATOM 853 C CA . GLU A 1 112 ? 6.045 -16.159 -16.137 1.00 62.53 112 GLU A CA 1
ATOM 854 C C . GLU A 1 112 ? 6.148 -14.746 -16.735 1.00 62.53 112 GLU A C 1
ATOM 856 O O . GLU A 1 112 ? 5.295 -14.323 -17.519 1.00 62.53 112 GLU A O 1
ATOM 861 N N . LEU A 1 113 ? 7.223 -14.024 -16.414 1.00 60.41 113 LEU A N 1
ATOM 862 C CA . LEU A 1 113 ? 7.476 -12.682 -16.940 1.00 60.41 113 LEU A CA 1
ATOM 863 C C . LEU A 1 113 ? 7.934 -12.696 -18.389 1.00 60.41 113 LEU A C 1
ATOM 865 O O . LEU A 1 113 ? 7.485 -11.869 -19.180 1.00 60.41 113 LEU A O 1
ATOM 869 N N . GLU A 1 114 ? 8.812 -13.628 -18.753 1.00 68.44 114 GLU A N 1
ATOM 870 C CA . GLU A 1 114 ? 9.203 -13.819 -20.147 1.00 68.44 114 GLU A CA 1
ATOM 871 C C . GLU A 1 114 ? 7.996 -14.233 -20.994 1.00 68.44 114 GLU A C 1
ATOM 873 O O . GLU A 1 114 ? 7.785 -13.689 -22.078 1.00 68.44 114 GLU A O 1
ATOM 878 N N . GLN A 1 115 ? 7.151 -15.129 -20.479 1.00 73.31 115 GLN A N 1
ATOM 879 C CA . GLN A 1 115 ? 5.940 -15.572 -21.166 1.00 73.31 115 GLN A CA 1
ATOM 880 C C . GLN A 1 115 ? 4.961 -14.419 -21.404 1.00 73.31 115 GLN A C 1
ATOM 882 O O . GLN A 1 115 ? 4.499 -14.233 -22.532 1.00 73.31 115 GLN A O 1
ATOM 887 N N . ILE A 1 116 ? 4.678 -13.600 -20.385 1.00 71.12 116 ILE A N 1
ATOM 888 C CA . ILE A 1 116 ? 3.763 -12.473 -20.566 1.00 71.12 116 ILE A CA 1
ATOM 889 C C . ILE A 1 116 ? 4.362 -11.362 -21.433 1.00 71.12 116 ILE A C 1
ATOM 891 O O . ILE A 1 116 ? 3.641 -10.738 -22.211 1.00 71.12 116 ILE A O 1
ATOM 895 N N . ALA A 1 117 ? 5.675 -11.127 -21.359 1.00 69.44 117 ALA A N 1
ATOM 896 C CA . ALA A 1 117 ? 6.352 -10.161 -22.219 1.00 69.44 117 ALA A CA 1
ATOM 897 C C . ALA A 1 117 ? 6.271 -10.570 -23.698 1.00 69.44 117 ALA A C 1
ATOM 899 O O . ALA A 1 117 ? 5.946 -9.728 -24.540 1.00 69.44 117 ALA A O 1
ATOM 900 N N . ASN A 1 118 ? 6.494 -11.855 -23.995 1.00 77.56 118 ASN A N 1
ATOM 901 C CA . ASN A 1 118 ? 6.365 -12.409 -25.343 1.00 77.56 118 ASN A CA 1
ATOM 902 C C . ASN A 1 118 ? 4.923 -12.302 -25.851 1.00 77.56 118 ASN A C 1
ATOM 904 O O . ASN A 1 118 ? 4.705 -11.771 -26.936 1.00 77.56 118 ASN A O 1
ATOM 908 N N . LEU A 1 119 ? 3.935 -12.688 -25.036 1.00 79.50 119 LEU A N 1
ATOM 909 C CA . LEU A 1 119 ? 2.520 -12.600 -25.405 1.00 79.50 119 LEU A CA 1
ATOM 910 C C . LEU A 1 119 ? 2.085 -11.156 -25.700 1.00 79.50 119 LEU A C 1
ATOM 912 O O . LEU A 1 119 ? 1.418 -10.884 -26.695 1.00 79.50 119 LEU A O 1
ATOM 916 N N . ARG A 1 120 ? 2.496 -10.197 -24.861 1.00 84.00 120 ARG A N 1
ATOM 917 C CA . ARG A 1 120 ? 2.211 -8.774 -25.102 1.00 84.00 120 ARG A CA 1
ATOM 918 C C . ARG A 1 120 ? 2.887 -8.268 -26.374 1.00 84.00 120 ARG A C 1
ATOM 920 O O . ARG A 1 120 ? 2.325 -7.405 -27.042 1.00 84.00 120 ARG A O 1
ATOM 927 N N . GLN A 1 121 ? 4.083 -8.761 -26.697 1.00 76.81 121 GLN A N 1
ATOM 928 C CA . GLN A 1 121 ? 4.781 -8.381 -27.920 1.00 76.81 121 GLN A CA 1
ATOM 929 C C . GLN A 1 121 ? 4.075 -8.921 -29.165 1.00 76.81 121 GLN A C 1
ATOM 931 O O . GLN A 1 121 ? 3.839 -8.148 -30.087 1.00 76.81 121 GLN A O 1
ATOM 936 N N . GLU A 1 122 ? 3.659 -10.188 -29.156 1.00 87.94 122 GLU A N 1
ATOM 937 C CA . GLU A 1 122 ? 2.867 -10.783 -30.240 1.00 87.94 122 GLU A CA 1
ATOM 938 C C . GLU A 1 122 ? 1.573 -9.995 -30.477 1.00 87.94 122 GLU A C 1
ATOM 940 O O . GLU A 1 122 ? 1.280 -9.585 -31.596 1.00 87.94 122 GLU A O 1
ATOM 945 N N . MET A 1 123 ? 0.839 -9.677 -29.410 1.00 89.12 123 MET A N 1
ATOM 946 C CA . MET A 1 123 ? -0.403 -8.908 -29.516 1.00 8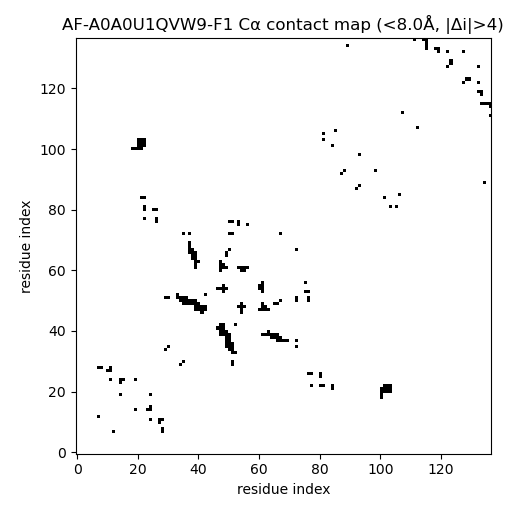9.12 123 MET A CA 1
ATOM 947 C C . MET A 1 123 ? -0.179 -7.465 -30.001 1.00 89.12 123 MET A C 1
ATOM 949 O O . MET A 1 123 ? -1.019 -6.919 -30.717 1.00 89.12 123 MET A O 1
ATOM 953 N N . ARG A 1 124 ? 0.955 -6.836 -29.661 1.00 86.69 124 ARG A N 1
ATOM 954 C CA . ARG A 1 124 ? 1.347 -5.543 -30.249 1.00 86.69 124 ARG A CA 1
ATOM 955 C C . ARG A 1 124 ? 1.608 -5.659 -31.745 1.00 86.69 124 ARG A C 1
ATOM 957 O O . ARG A 1 124 ? 1.172 -4.790 -32.498 1.00 86.69 124 ARG A O 1
ATOM 964 N N . ASP A 1 125 ? 2.297 -6.714 -32.166 1.00 90.56 125 ASP A N 1
ATOM 965 C CA . ASP A 1 125 ? 2.593 -6.968 -33.577 1.00 90.56 125 ASP A CA 1
ATOM 966 C C . ASP A 1 125 ? 1.299 -7.246 -34.377 1.00 90.56 125 ASP A C 1
ATOM 968 O O . ASP A 1 125 ? 1.205 -6.901 -35.556 1.00 90.56 125 ASP A O 1
ATOM 972 N N . GLU A 1 126 ? 0.260 -7.767 -33.716 1.00 95.75 126 GLU A N 1
ATOM 973 C CA . GLU A 1 126 ? -1.108 -7.907 -34.241 1.00 95.75 126 GLU A CA 1
ATOM 974 C C . GLU A 1 126 ? -1.935 -6.605 -34.214 1.00 95.75 126 GLU A C 1
ATOM 976 O O . GLU A 1 126 ? -3.061 -6.566 -34.716 1.00 95.75 126 GLU A O 1
ATOM 981 N N . GLY A 1 127 ? -1.392 -5.517 -33.662 1.00 91.38 127 GLY A N 1
ATOM 982 C CA . GLY A 1 127 ? -2.053 -4.213 -33.594 1.00 91.38 127 GLY A CA 1
ATOM 983 C C . GLY A 1 127 ? -3.109 -4.098 -32.493 1.00 91.38 127 GLY A C 1
ATOM 984 O O . GLY A 1 127 ? -4.005 -3.258 -32.594 1.00 91.38 127 GLY A O 1
ATOM 985 N N . VAL A 1 128 ? -3.035 -4.933 -31.454 1.00 89.38 128 VAL A N 1
ATOM 986 C CA . VAL A 1 128 ? -3.911 -4.828 -30.285 1.00 89.38 128 VAL A CA 1
ATOM 987 C C . VAL A 1 128 ? -3.535 -3.596 -29.459 1.00 89.38 128 VAL A C 1
ATOM 989 O O . VAL A 1 128 ? -2.366 -3.361 -29.158 1.00 89.38 128 VAL A O 1
ATOM 992 N N . ASP A 1 129 ? -4.544 -2.814 -29.072 1.00 82.88 129 ASP A N 1
ATOM 993 C CA . ASP A 1 129 ? -4.366 -1.647 -28.205 1.00 82.88 129 ASP A CA 1
ATOM 994 C C . ASP A 1 129 ? -3.792 -2.037 -26.824 1.00 82.88 129 ASP A C 1
ATOM 996 O O . ASP A 1 129 ? -4.168 -3.057 -26.243 1.00 82.88 129 ASP A O 1
ATOM 1000 N N . GLU A 1 130 ? -2.920 -1.192 -26.259 1.00 72.81 130 GLU A N 1
ATOM 1001 C CA . GLU A 1 130 ? -2.236 -1.438 -24.973 1.00 72.81 130 GLU A CA 1
ATOM 1002 C C . GLU A 1 130 ? -3.193 -1.685 -23.789 1.00 72.81 130 GLU A C 1
ATOM 1004 O O . GLU A 1 130 ? -2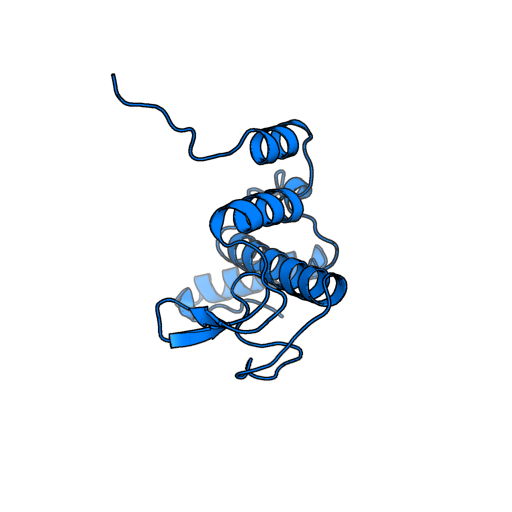.841 -2.402 -22.851 1.00 72.81 130 GLU A O 1
ATOM 1009 N N . ASP A 1 131 ? -4.414 -1.138 -23.825 1.00 74.12 131 ASP A N 1
ATOM 1010 C CA . ASP A 1 131 ? -5.436 -1.333 -22.787 1.00 74.12 131 ASP A CA 1
ATOM 1011 C C . ASP A 1 131 ? -6.084 -2.728 -22.816 1.00 74.12 131 ASP A C 1
ATOM 1013 O O . ASP A 1 131 ? -6.750 -3.118 -21.855 1.00 74.12 131 ASP A O 1
ATOM 1017 N N . LYS A 1 132 ? -5.865 -3.495 -23.890 1.00 77.75 132 LYS A N 1
ATOM 1018 C CA . LYS A 1 132 ? -6.380 -4.861 -24.079 1.00 77.75 132 LYS A CA 1
ATOM 1019 C C . LYS A 1 132 ? -5.314 -5.937 -23.880 1.00 77.75 132 LYS A C 1
ATOM 1021 O O . LYS A 1 132 ? -5.623 -7.122 -23.999 1.00 77.75 132 LYS A O 1
ATOM 1026 N N . LEU A 1 133 ? -4.074 -5.546 -23.587 1.00 60.22 133 LEU A N 1
ATOM 1027 C CA . LEU A 1 133 ? -2.978 -6.486 -23.389 1.00 60.22 133 LEU A CA 1
ATOM 1028 C C . LEU A 1 133 ? -3.046 -7.160 -22.005 1.00 60.22 133 LEU A C 1
ATOM 1030 O O . LEU A 1 133 ? -3.277 -6.481 -20.999 1.00 60.22 133 LEU A O 1
ATOM 1034 N N . PRO A 1 134 ? -2.799 -8.480 -21.924 1.00 66.19 134 PRO A N 1
ATOM 1035 C CA . PRO A 1 134 ? -2.879 -9.240 -20.683 1.00 66.19 134 PRO A CA 1
ATOM 1036 C C . PRO A 1 134 ? -1.830 -8.777 -19.666 1.00 66.19 134 PRO A C 1
ATOM 1038 O O . PRO A 1 134 ? -0.708 -8.396 -20.015 1.00 66.19 134 PRO A O 1
ATOM 1041 N N . ILE A 1 135 ? -2.224 -8.795 -18.392 1.00 53.94 135 ILE A N 1
ATOM 1042 C CA . ILE A 1 135 ? -1.415 -8.354 -17.238 1.00 53.94 135 ILE A CA 1
ATOM 1043 C C . ILE A 1 135 ? -0.988 -9.501 -16.318 1.00 53.94 135 ILE A C 1
ATOM 1045 O O . ILE A 1 135 ? -0.137 -9.306 -15.455 1.00 53.94 135 ILE A O 1
ATOM 1049 N N . SER A 1 136 ? -1.563 -10.684 -16.528 1.00 57.91 136 SER A N 1
ATOM 1050 C CA . SER A 1 136 ? -1.120 -11.971 -15.999 1.00 57.91 136 SER A CA 1
ATOM 1051 C C . SER A 1 136 ? -1.276 -13.033 -17.093 1.00 57.91 136 SER A C 1
ATOM 1053 O O . SER A 1 136 ? -1.986 -12.798 -18.078 1.00 57.91 136 SER A O 1
ATOM 1055 N N . LEU A 1 137 ? -0.616 -14.178 -16.910 1.00 58.31 137 LEU A N 1
ATOM 1056 C CA . LEU A 1 137 ? -1.006 -15.419 -17.584 1.00 58.31 137 LEU A CA 1
ATOM 1057 C C . LEU A 1 137 ? -2.384 -15.890 -17.096 1.00 58.31 137 LEU A C 1
ATOM 1059 O O . LEU A 1 137 ? -2.800 -15.459 -15.988 1.00 58.31 137 LEU A O 1
#

Radius of gyration: 18.2 Å; Cα contacts (8 Å, |Δi|>4): 135; chains: 1; bounding box: 39×50×49 Å

pLDDT: mean 80.8, std 16.31, range [35.12, 98.12]

Foldseek 3Di:
DPPCPPLADPVLVVCVVVLAAPLVSVLVSLCVVQNAAQAWDQDPVRQTAHGRRHQDAPNHGHDHGHGDDPVSSVVVSSVVSLVVLLVCCLLPPDPPVVCVRHDDPPDDPPVQSVVLVVQQVVVVVVVHDPVPRDSGD

Sequence (137 aa):
MASTKTKISAAVLGLVIAGVPASIILSQFLDEKEGNRLTAYLDGKNIWTICRGVTRVDGKPVMKGMRLTAEKCSEVNKLEADNALAWVITFNPPPVYEFAVYLSDNYPSNEELEQIANLRQEMRDEGVDEDKLPISL

Nearest PDB structures (foldseek):
  9kbq-assembly1_B  TM=8.362E-01  e=2.097E-03  Acinetobacter baumannii
  9kbs-assembly1_B  TM=7.325E-01  e=1.054E-03  Acinetobacter baumannii
  7m5i-assembly1_B  TM=6.065E-01  e=4.977E-04  Escherichia coli O157 typing phage 15
  6et6-assembly1_A  TM=7.288E-01  e=2.530E-03  Acinetobacter baumannii
  8app-assembly1_A-3  TM=6.848E-01  e=2.097E-03  Acinetobacter phage AbTZA1

InterPro domains:
  IPR002196 Glycoside hydrolase, family 24 [PF00959] (32-77)
  IPR023346 Lysozyme-like domain superfamily [SSF53955] (10-107)
  IPR023347 Lysozyme domain superfamily [G3DSA:1.10.530.40] (1-107)
  IPR051018 Bacteriophage Glycosyl Hydrolase 24 [PTHR38107] (9-89)

Organism: Yersinia pseudotuberculosis serotype O:1b (strain IP 31758) (NCBI:txid349747)